Protein AF-A0A532AM66-F1 (afdb_monomer)

Radius of gyration: 23.94 Å; Cα contacts (8 Å, |Δi|>4): 20; chains: 1; bounding box: 61×33×59 Å

pLDDT: mean 79.59, std 15.96, range [47.91, 98.0]

Solvent-accessible surface area (backbone atoms only — not comparable to full-atom values): 5931 Å² total; per-residue (Å²): 145,79,70,89,77,68,75,86,75,79,80,56,67,66,58,52,51,49,52,49,52,50,50,47,63,66,44,53,71,56,51,48,52,61,58,51,64,34,32,62,51,98,55,104,56,91,73,84,78,43,84,41,65,64,66,61,55,55,46,65,70,32,63,67,58,48,48,50,52,51,50,51,51,53,53,48,50,54,50,52,51,52,51,51,54,54,49,52,54,53,55,50,47,64,69,73,73,110

Mean predicted aligned error: 11.81 Å

Foldseek 3Di:
DPPVPPPVPPPCPVVVVVVVVVVCVVCVVVVVVVVVCQAPDPDPDDDRPGGDPVVVVVCVVDPVNVVVVVVCVVVVVVVVVVVVVVVVVVVVCVVPVD

Structure (mmCIF, N/CA/C/O backbone):
data_AF-A0A532AM66-F1
#
_entry.id   AF-A0A532AM66-F1
#
loop_
_atom_site.group_PDB
_atom_site.id
_atom_site.type_symbol
_atom_site.label_atom_id
_atom_site.label_alt_id
_atom_site.label_comp_id
_atom_site.label_asym_id
_atom_site.label_entity_id
_atom_site.label_seq_id
_atom_site.pdbx_PDB_ins_code
_atom_site.Cartn_x
_atom_site.Cartn_y
_atom_site.Cartn_z
_atom_site.occupancy
_atom_site.B_iso_or_equiv
_atom_site.auth_seq_id
_atom_site.auth_comp_id
_atom_site.auth_asym_id
_atom_site.auth_atom_id
_atom_site.pdbx_PDB_model_num
ATOM 1 N N . MET A 1 1 ? 16.740 9.910 -42.496 1.00 53.75 1 MET A N 1
ATOM 2 C CA . MET A 1 1 ? 17.072 9.113 -41.293 1.00 53.75 1 MET A CA 1
ATOM 3 C C . MET A 1 1 ? 15.977 9.281 -40.222 1.00 53.75 1 MET A C 1
ATOM 5 O O . MET A 1 1 ? 16.262 9.740 -39.130 1.00 53.75 1 MET A O 1
ATOM 9 N N . ASN A 1 2 ? 14.704 8.990 -40.546 1.00 53.19 2 ASN A N 1
ATOM 10 C CA . ASN A 1 2 ? 13.560 9.157 -39.617 1.00 53.19 2 ASN A CA 1
ATOM 11 C C . ASN A 1 2 ? 12.421 8.134 -39.854 1.00 53.19 2 ASN A C 1
ATOM 13 O O . ASN A 1 2 ? 11.320 8.285 -39.341 1.00 53.19 2 ASN A O 1
ATOM 17 N N . THR A 1 3 ? 12.658 7.098 -40.661 1.00 56.00 3 THR A N 1
ATOM 18 C CA . THR A 1 3 ? 11.620 6.147 -41.097 1.00 56.00 3 THR A CA 1
ATOM 19 C C . THR A 1 3 ? 11.568 4.870 -40.255 1.00 56.00 3 THR A C 1
ATOM 21 O O . THR A 1 3 ? 10.537 4.219 -40.220 1.00 56.00 3 THR A O 1
ATOM 24 N N . ALA A 1 4 ? 12.605 4.561 -39.470 1.00 57.38 4 ALA A N 1
ATOM 25 C CA . ALA A 1 4 ? 12.665 3.343 -38.649 1.00 57.38 4 ALA A CA 1
ATOM 26 C C . ALA A 1 4 ? 11.807 3.373 -37.362 1.00 57.38 4 ALA A C 1
ATOM 28 O O . ALA A 1 4 ? 11.828 2.423 -36.585 1.00 57.38 4 ALA A O 1
ATOM 29 N N . ARG A 1 5 ? 11.077 4.464 -37.086 1.00 59.59 5 ARG A N 1
ATOM 30 C CA . ARG A 1 5 ? 10.265 4.609 -35.858 1.00 59.59 5 ARG A CA 1
ATOM 31 C C . ARG A 1 5 ? 8.788 4.251 -36.035 1.00 59.59 5 ARG A C 1
ATOM 33 O O . ARG A 1 5 ? 8.073 4.179 -35.040 1.00 59.59 5 ARG A O 1
ATOM 40 N N . ILE A 1 6 ? 8.326 4.039 -37.268 1.00 57.00 6 ILE A N 1
ATOM 41 C CA . ILE A 1 6 ? 6.893 3.884 -37.569 1.00 57.00 6 ILE A CA 1
ATOM 42 C C . ILE A 1 6 ? 6.469 2.410 -37.716 1.00 57.00 6 ILE A C 1
ATOM 44 O O . ILE A 1 6 ? 5.297 2.097 -37.514 1.00 57.00 6 ILE A O 1
ATOM 48 N N . ASP A 1 7 ? 7.414 1.486 -37.911 1.00 51.22 7 ASP A N 1
ATOM 49 C CA . ASP A 1 7 ? 7.103 0.081 -38.226 1.00 51.22 7 ASP A CA 1
ATOM 50 C C . ASP A 1 7 ? 6.903 -0.830 -36.996 1.00 51.22 7 ASP A C 1
ATOM 52 O O . ASP A 1 7 ? 6.517 -1.989 -37.124 1.00 51.22 7 ASP A O 1
ATOM 56 N N . ALA A 1 8 ? 7.053 -0.314 -35.771 1.00 58.84 8 ALA A N 1
ATOM 57 C CA . ALA A 1 8 ? 6.789 -1.068 -34.535 1.00 58.84 8 ALA A CA 1
ATOM 58 C C . ALA A 1 8 ? 5.288 -1.165 -34.168 1.00 58.84 8 ALA A C 1
ATOM 60 O O . ALA A 1 8 ? 4.944 -1.421 -33.014 1.00 58.84 8 ALA A O 1
ATOM 61 N N . ARG A 1 9 ? 4.371 -0.909 -35.112 1.00 65.44 9 ARG A N 1
ATOM 62 C CA . ARG A 1 9 ? 2.930 -0.746 -34.831 1.00 65.44 9 ARG A CA 1
ATOM 63 C C . ARG A 1 9 ? 2.006 -1.847 -35.359 1.00 65.44 9 ARG A C 1
ATOM 65 O O . ARG A 1 9 ? 0.797 -1.675 -35.251 1.00 65.44 9 ARG A O 1
ATOM 72 N N . GLN A 1 10 ? 2.502 -2.973 -35.881 1.00 60.91 10 GLN A N 1
ATOM 73 C CA . GLN A 1 10 ? 1.611 -3.979 -36.504 1.00 60.91 10 GLN A CA 1
ATOM 74 C C . GLN A 1 10 ? 1.836 -5.453 -36.122 1.00 60.91 10 GLN A C 1
ATOM 76 O O . GLN A 1 10 ? 1.277 -6.340 -36.754 1.00 60.91 10 GLN A O 1
ATOM 81 N N . GLY A 1 11 ? 2.553 -5.736 -35.029 1.00 56.56 11 GLY A N 1
ATOM 82 C CA . GLY A 1 11 ? 2.705 -7.105 -34.501 1.00 56.56 11 GLY A CA 1
ATOM 83 C C . GLY A 1 11 ? 2.120 -7.353 -33.104 1.00 56.56 11 GLY A C 1
ATOM 84 O O . GLY A 1 11 ? 2.358 -8.414 -32.545 1.00 56.56 11 GLY A O 1
ATOM 85 N N . GLY A 1 12 ? 1.419 -6.387 -32.496 1.00 64.62 12 GLY A N 1
ATOM 86 C CA . GLY A 1 12 ? 1.193 -6.357 -31.037 1.00 64.62 12 GLY A CA 1
ATOM 87 C C . GLY A 1 12 ? -0.146 -6.892 -30.510 1.00 64.62 12 GLY A C 1
ATOM 88 O O . GLY A 1 12 ? -0.310 -6.997 -29.296 1.00 64.62 12 GLY A O 1
ATOM 89 N N . GLY A 1 13 ? -1.109 -7.228 -31.376 1.00 77.00 13 GLY A N 1
ATOM 90 C CA . GLY A 1 13 ? -2.457 -7.625 -30.935 1.00 77.00 13 GLY A CA 1
ATOM 91 C C . GLY A 1 13 ? -2.484 -8.940 -30.149 1.00 77.00 13 GLY A C 1
ATOM 92 O O . GLY A 1 13 ? -3.163 -9.047 -29.130 1.00 77.00 13 GLY A O 1
ATOM 93 N N . TRP A 1 14 ? -1.686 -9.922 -30.576 1.00 85.44 14 TRP A N 1
ATOM 94 C CA . TRP A 1 14 ? -1.577 -11.217 -29.898 1.00 85.44 14 TRP A CA 1
ATOM 95 C C . TRP A 1 14 ? -0.862 -11.108 -28.545 1.00 85.44 14 TRP A C 1
ATOM 97 O O . TRP A 1 14 ? -1.234 -11.804 -27.606 1.00 85.44 14 TRP A O 1
ATOM 107 N N . LEU A 1 15 ? 0.112 -10.196 -28.420 1.00 87.25 15 LEU A N 1
ATOM 108 C CA . LEU A 1 15 ? 0.789 -9.915 -27.154 1.00 87.25 15 LEU A CA 1
ATOM 109 C C . LEU A 1 15 ? -0.194 -9.301 -26.149 1.00 87.25 15 LEU A C 1
ATOM 111 O O . LEU A 1 15 ? -0.240 -9.714 -24.995 1.00 87.25 15 LEU A O 1
ATOM 115 N N . GLY A 1 16 ? -1.030 -8.361 -26.607 1.00 89.19 16 GLY A N 1
ATOM 116 C CA . GLY A 1 16 ? -2.108 -7.788 -25.800 1.00 89.19 16 GLY A CA 1
ATOM 117 C C . GLY A 1 16 ? -3.134 -8.836 -25.362 1.00 89.19 16 GLY A C 1
ATOM 118 O O . GLY A 1 16 ? -3.501 -8.877 -24.189 1.00 89.19 16 GLY A O 1
ATOM 119 N N . ALA A 1 17 ? -3.544 -9.728 -26.270 1.00 92.19 17 ALA A N 1
ATOM 120 C CA . ALA A 1 17 ? -4.447 -10.834 -25.947 1.00 92.19 17 ALA A CA 1
ATOM 121 C C . ALA A 1 17 ? -3.827 -11.821 -24.940 1.00 92.19 17 ALA A C 1
ATOM 123 O O . ALA A 1 17 ? -4.506 -12.243 -24.007 1.00 92.19 17 ALA A O 1
ATOM 124 N N . TYR A 1 18 ? -2.538 -12.143 -25.086 1.00 92.75 18 TYR A N 1
ATOM 125 C CA . TYR A 1 18 ? -1.798 -12.980 -24.140 1.00 92.75 18 TYR A CA 1
ATOM 126 C C . TYR A 1 18 ? -1.726 -12.339 -22.749 1.00 92.75 18 TYR A C 1
ATOM 128 O O . TYR A 1 18 ? -2.048 -12.993 -21.760 1.00 92.75 18 TYR A O 1
ATOM 136 N N . VAL A 1 19 ? -1.367 -11.053 -22.665 1.00 94.12 19 VAL A N 1
ATOM 137 C CA . VAL A 1 19 ? -1.335 -10.313 -21.394 1.00 94.12 19 VAL A CA 1
ATOM 138 C C . VAL A 1 19 ? -2.719 -10.289 -20.749 1.00 94.12 19 VAL A C 1
ATOM 140 O O . VAL A 1 19 ? -2.828 -10.540 -19.552 1.00 94.12 19 VAL A O 1
ATOM 143 N N . LEU A 1 20 ? -3.783 -10.054 -21.523 1.00 94.38 20 LEU A N 1
ATOM 144 C CA . LEU A 1 20 ? -5.149 -10.072 -21.004 1.00 94.38 20 LEU A CA 1
ATOM 145 C C . LEU A 1 20 ? -5.539 -11.458 -20.473 1.00 94.38 20 LEU A C 1
ATOM 147 O O . LEU A 1 20 ? -6.048 -11.553 -19.362 1.00 94.38 20 LEU A O 1
ATOM 151 N N . ALA A 1 21 ? -5.273 -12.527 -21.227 1.00 95.31 21 ALA A N 1
ATOM 152 C CA . ALA A 1 21 ? -5.558 -13.895 -20.796 1.00 95.31 21 ALA A CA 1
ATOM 153 C C . ALA A 1 21 ? -4.773 -14.268 -19.527 1.00 95.31 21 ALA A C 1
ATOM 155 O O . ALA A 1 21 ? -5.333 -14.864 -18.608 1.00 95.31 21 ALA A O 1
ATOM 156 N N . TYR A 1 22 ? -3.503 -13.864 -19.449 1.00 94.81 22 TYR A N 1
ATOM 157 C CA . TYR A 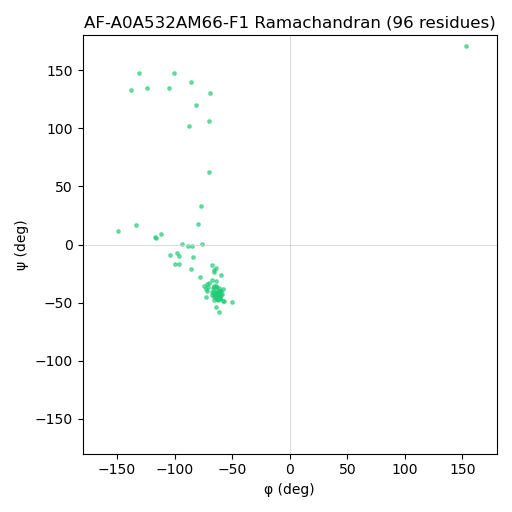1 22 ? -2.658 -14.058 -18.275 1.00 94.81 22 TYR A CA 1
ATOM 158 C C . TYR A 1 22 ? -3.199 -13.308 -17.052 1.00 94.81 22 TYR A C 1
ATOM 160 O O . TYR A 1 22 ? -3.336 -13.899 -15.983 1.00 94.81 22 TYR A O 1
ATOM 168 N N . LEU A 1 23 ? -3.568 -12.030 -17.208 1.00 95.31 23 LEU A N 1
ATOM 169 C CA . LEU A 1 23 ? -4.191 -11.247 -16.140 1.00 95.31 23 LEU A CA 1
ATOM 170 C C . LEU A 1 23 ? -5.513 -11.875 -15.695 1.00 95.31 23 LEU A C 1
ATOM 172 O O . LEU A 1 23 ? -5.720 -12.046 -14.500 1.00 95.31 23 LEU A O 1
ATOM 176 N N . VAL A 1 24 ? -6.382 -12.280 -16.624 1.00 95.19 24 VAL A N 1
ATOM 177 C CA . VAL A 1 24 ? -7.635 -12.965 -16.277 1.00 95.19 24 VAL A CA 1
ATOM 178 C C . VAL A 1 24 ? -7.343 -14.224 -15.471 1.00 95.19 24 VAL A C 1
ATOM 180 O O . VAL A 1 24 ? -7.917 -14.383 -14.404 1.00 95.19 24 VAL A O 1
ATOM 183 N N . PHE A 1 25 ? -6.418 -15.076 -15.915 1.00 94.38 25 PHE A N 1
ATOM 184 C CA . PHE A 1 25 ? -6.049 -16.298 -15.200 1.00 94.38 25 PHE A CA 1
ATOM 185 C C . PHE A 1 25 ? -5.535 -16.027 -13.776 1.00 94.38 25 PHE A C 1
ATOM 187 O O . PHE A 1 25 ? -5.933 -16.717 -12.840 1.00 94.38 25 PHE A O 1
ATOM 194 N N . LEU A 1 26 ? -4.697 -15.001 -13.597 1.00 94.31 26 LEU A N 1
ATOM 195 C CA . LEU A 1 26 ? -4.113 -14.642 -12.301 1.00 94.31 26 LEU A CA 1
ATOM 196 C C . LEU A 1 26 ? -5.146 -14.010 -11.351 1.00 94.31 26 LEU A C 1
ATOM 198 O O . LEU A 1 26 ? -5.146 -14.286 -10.152 1.00 94.31 26 LEU A O 1
ATOM 202 N N . TYR A 1 27 ? -6.052 -13.186 -11.883 1.00 92.88 27 TYR A N 1
ATOM 203 C CA . TYR A 1 27 ? -7.068 -12.492 -11.091 1.00 92.88 27 TYR A CA 1
ATOM 204 C C . TYR A 1 27 ? -8.332 -13.323 -10.854 1.00 92.88 27 TYR A C 1
ATOM 206 O O . TYR A 1 27 ? -9.031 -13.066 -9.878 1.00 92.88 27 TYR A O 1
ATOM 214 N N . LEU A 1 28 ? -8.618 -14.340 -11.673 1.00 91.94 28 LEU A N 1
ATOM 215 C CA . LEU A 1 28 ? -9.764 -15.238 -11.495 1.00 91.94 28 LEU A CA 1
ATOM 216 C C . LEU A 1 28 ? -9.869 -15.825 -10.070 1.00 91.94 28 LEU A C 1
ATOM 218 O O . LEU A 1 28 ? -10.941 -15.698 -9.478 1.00 91.94 28 LEU A O 1
ATOM 222 N N . PRO A 1 29 ? -8.805 -16.400 -9.461 1.00 88.62 29 PRO A N 1
ATOM 223 C CA . PRO A 1 29 ? -8.882 -16.892 -8.083 1.00 88.62 29 PRO A CA 1
ATOM 224 C C . PRO A 1 29 ? -9.043 -15.764 -7.055 1.00 88.62 29 PRO A C 1
ATOM 226 O O . PRO A 1 29 ? -9.692 -15.956 -6.029 1.00 88.62 29 PRO A O 1
ATOM 229 N N . ILE A 1 30 ? -8.498 -14.576 -7.329 1.00 89.88 30 ILE A N 1
ATOM 230 C CA . ILE A 1 30 ? -8.596 -13.411 -6.439 1.00 89.88 30 ILE A CA 1
ATOM 231 C C . ILE A 1 30 ? -10.021 -12.842 -6.456 1.00 89.88 30 ILE A C 1
ATOM 233 O O . ILE A 1 30 ? -10.508 -12.413 -5.416 1.00 89.88 30 ILE A O 1
ATOM 237 N N . LEU A 1 31 ? -10.719 -12.891 -7.597 1.00 85.19 31 LEU A N 1
ATOM 238 C CA . LEU A 1 31 ? -12.105 -12.431 -7.750 1.00 85.19 31 LEU A CA 1
ATOM 239 C C . LEU A 1 31 ? -13.109 -13.238 -6.921 1.00 85.19 31 LEU A C 1
ATOM 241 O O . LEU A 1 31 ? -14.183 -12.727 -6.605 1.00 85.19 31 LEU A O 1
ATOM 245 N N . LEU A 1 32 ? -12.757 -14.458 -6.513 1.00 82.12 32 LEU A N 1
ATOM 246 C CA . LEU A 1 32 ? -13.575 -15.241 -5.591 1.00 82.12 32 LEU A CA 1
ATOM 247 C C . LEU A 1 32 ? -13.683 -14.568 -4.216 1.00 82.12 32 LEU A C 1
ATOM 249 O O . LEU A 1 32 ? -14.723 -14.676 -3.577 1.00 82.12 32 LEU A O 1
ATOM 253 N N . VAL A 1 33 ? -12.653 -13.831 -3.778 1.00 83.94 33 VAL A N 1
ATOM 254 C CA . VAL A 1 33 ? -12.649 -13.131 -2.484 1.00 83.94 33 VAL A CA 1
ATOM 255 C C . VAL A 1 33 ? -13.757 -12.076 -2.401 1.00 83.94 33 VAL A C 1
ATOM 257 O O . VAL A 1 33 ? -14.597 -12.211 -1.516 1.00 83.94 33 VAL A O 1
ATOM 260 N N . PRO A 1 34 ? -13.844 -11.061 -3.288 1.00 79.56 34 PRO A N 1
ATOM 261 C CA . PRO A 1 34 ? -14.954 -10.116 -3.252 1.00 79.56 34 PRO A CA 1
ATOM 262 C C . PRO A 1 34 ? -16.293 -10.801 -3.546 1.00 79.56 34 PRO A C 1
ATOM 264 O O . PRO A 1 34 ? -17.289 -10.466 -2.914 1.00 79.56 34 PRO A O 1
ATOM 267 N N . LEU A 1 35 ? -16.330 -11.796 -4.440 1.00 77.12 35 LEU A N 1
ATOM 268 C CA . LEU A 1 35 ? -17.561 -12.516 -4.778 1.00 77.12 35 LEU A CA 1
ATOM 269 C C . LEU A 1 35 ? -18.159 -13.251 -3.566 1.00 77.12 35 LEU A C 1
ATOM 271 O O . LEU A 1 35 ? -19.366 -13.180 -3.347 1.00 77.12 35 LEU A O 1
ATOM 275 N N . PHE A 1 36 ? -17.328 -13.890 -2.737 1.00 71.81 36 PHE A N 1
ATOM 276 C CA . PHE A 1 36 ? -17.759 -14.460 -1.460 1.00 71.81 36 PHE A CA 1
ATOM 277 C C . PHE A 1 36 ? -17.919 -13.410 -0.356 1.00 71.81 36 PHE A C 1
ATOM 279 O O . PHE A 1 36 ? -18.767 -13.587 0.511 1.00 71.81 36 PHE A O 1
ATOM 286 N N . SER A 1 37 ? -17.177 -12.300 -0.395 1.00 71.94 37 SER A N 1
ATOM 287 C CA . SER A 1 37 ? -17.309 -11.206 0.578 1.00 71.94 37 SER A CA 1
ATOM 288 C C . SER A 1 37 ? -18.662 -10.493 0.498 1.00 71.94 37 SER A C 1
ATOM 290 O O . SER A 1 37 ? -19.086 -9.891 1.481 1.00 71.94 37 SER A O 1
ATOM 292 N N . PHE A 1 38 ? -19.333 -10.554 -0.654 1.00 68.94 38 PHE A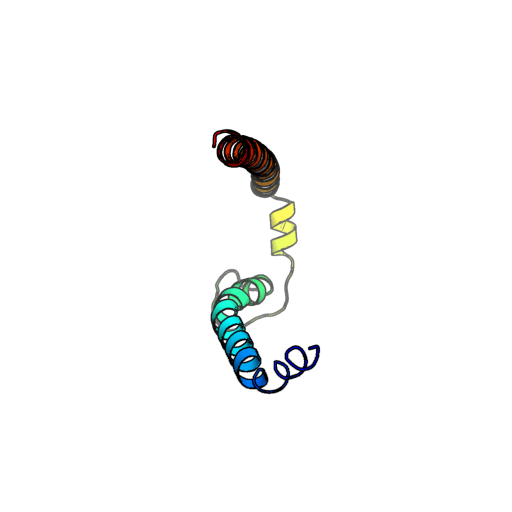 N 1
ATOM 293 C CA . PHE A 1 38 ? -20.694 -10.050 -0.840 1.00 68.94 38 PHE A CA 1
ATOM 294 C C . PHE A 1 38 ? -21.775 -11.126 -0.645 1.00 68.94 38 PHE A C 1
ATOM 296 O O . PHE A 1 38 ? -22.957 -10.826 -0.794 1.00 68.94 38 PHE A O 1
ATOM 303 N N . ASN A 1 39 ? -21.408 -12.372 -0.324 1.00 65.00 39 ASN A N 1
ATOM 304 C CA . ASN A 1 39 ? -22.359 -13.465 -0.143 1.00 65.00 39 ASN A CA 1
ATOM 305 C C . ASN A 1 39 ? -22.923 -13.501 1.286 1.00 65.00 39 ASN A C 1
ATOM 307 O O . ASN A 1 39 ? -22.196 -13.376 2.268 1.00 65.00 39 ASN A O 1
ATOM 311 N N . ASN A 1 40 ? -24.222 -13.769 1.407 1.00 54.09 40 ASN A N 1
ATOM 312 C CA . ASN A 1 40 ? -24.945 -13.870 2.678 1.00 54.09 40 ASN A CA 1
ATOM 313 C C . ASN A 1 40 ? -24.719 -15.188 3.453 1.00 54.09 40 ASN A C 1
ATOM 315 O O . ASN A 1 40 ? -25.621 -15.688 4.114 1.00 54.09 40 ASN A O 1
ATOM 319 N N . SER A 1 41 ? -23.529 -15.789 3.364 1.00 53.44 41 SER A N 1
ATOM 320 C CA . SER A 1 41 ? -23.182 -17.005 4.110 1.00 53.44 41 SER A CA 1
ATOM 321 C C . SER A 1 41 ? -21.770 -16.914 4.681 1.00 53.44 41 SER A C 1
ATOM 323 O O . SER A 1 41 ? -20.824 -16.580 3.974 1.00 53.44 41 SER A O 1
ATOM 325 N N . ILE A 1 42 ? -21.639 -17.272 5.963 1.00 53.28 42 ILE A N 1
ATOM 326 C CA . ILE A 1 42 ? -20.372 -17.359 6.717 1.00 53.28 42 ILE A CA 1
ATOM 327 C C . ILE A 1 42 ? -19.470 -18.472 6.160 1.00 53.28 42 ILE A C 1
ATOM 329 O O . ILE A 1 42 ? -18.256 -18.458 6.350 1.00 53.28 42 ILE A O 1
ATOM 333 N N . GLN A 1 43 ? -20.058 -19.445 5.458 1.00 49.62 43 GLN A N 1
ATOM 334 C CA . GLN A 1 43 ? -19.331 -20.505 4.773 1.00 49.62 43 GLN A CA 1
ATOM 335 C C . GLN A 1 43 ? -19.316 -20.254 3.267 1.00 49.62 43 GLN A C 1
ATOM 337 O O . GLN A 1 43 ? -20.359 -19.991 2.662 1.00 49.62 43 GLN A O 1
ATOM 342 N N . ALA A 1 44 ? -18.141 -20.427 2.655 1.00 55.59 44 ALA A N 1
ATOM 343 C CA . ALA A 1 44 ? -17.954 -20.495 1.207 1.00 55.59 44 ALA A CA 1
ATOM 344 C C . ALA A 1 44 ? -18.550 -21.806 0.646 1.00 55.59 44 ALA A C 1
ATOM 346 O O . ALA A 1 44 ? -17.842 -22.675 0.146 1.00 55.59 44 ALA A O 1
ATOM 347 N N . ALA A 1 45 ? -19.864 -21.972 0.793 1.00 54.81 45 ALA A N 1
ATOM 348 C CA . ALA A 1 45 ? -20.633 -23.117 0.338 1.00 54.81 45 ALA A CA 1
ATOM 349 C C . ALA A 1 45 ? -21.760 -22.631 -0.581 1.00 54.81 45 ALA A C 1
ATOM 351 O O . ALA A 1 45 ? -22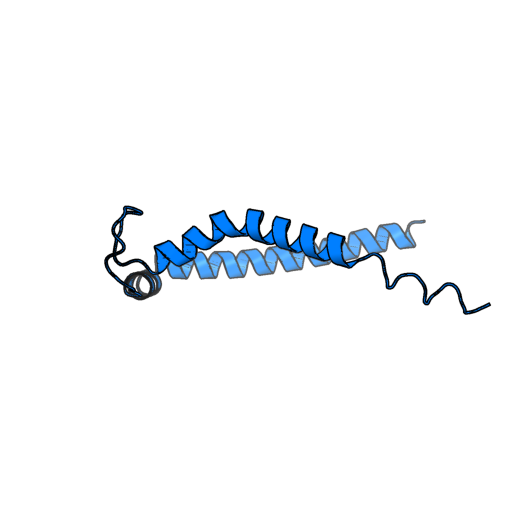.452 -21.658 -0.284 1.00 54.81 45 ALA A O 1
ATOM 352 N N . PHE A 1 46 ? -21.939 -23.313 -1.710 1.00 47.91 46 PHE A N 1
ATOM 353 C CA . PHE A 1 46 ? -23.105 -23.126 -2.573 1.00 47.91 46 PHE A CA 1
ATOM 354 C C . PHE A 1 46 ? -24.341 -23.669 -1.839 1.00 47.91 46 PHE A C 1
ATOM 356 O O . PHE A 1 46 ? -24.265 -24.795 -1.345 1.00 47.91 46 PHE A O 1
ATOM 363 N N . PRO A 1 47 ? -25.466 -22.930 -1.729 1.00 52.12 47 PRO A N 1
ATOM 364 C CA . PRO A 1 47 ? -25.971 -21.876 -2.622 1.00 52.12 47 PRO A CA 1
ATOM 365 C C . PRO A 1 47 ? -25.711 -20.428 -2.150 1.00 52.12 47 PRO A C 1
ATOM 367 O O . PRO A 1 47 ? -25.745 -20.135 -0.958 1.00 52.12 47 PRO A O 1
ATOM 370 N N . LEU A 1 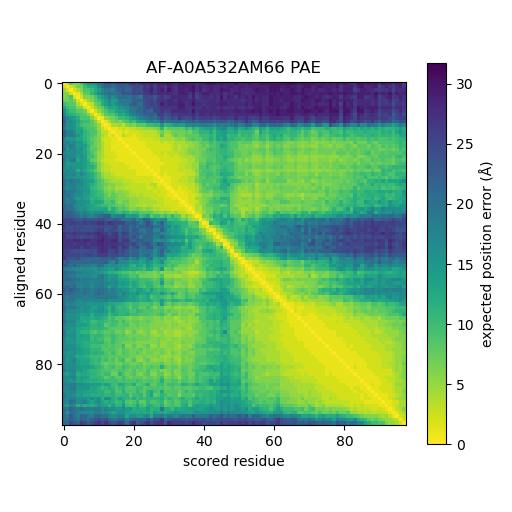48 ? -25.513 -19.501 -3.099 1.00 56.00 48 LEU A N 1
ATOM 371 C CA . LEU A 1 48 ? -25.415 -18.055 -2.837 1.00 56.00 48 LEU A CA 1
ATOM 372 C C . LEU A 1 48 ? -26.798 -17.519 -2.419 1.00 56.00 48 LEU A C 1
ATOM 374 O O . LEU A 1 48 ? -27.699 -17.435 -3.250 1.00 56.00 48 LEU A O 1
ATOM 378 N N . GLN A 1 49 ? -26.993 -17.205 -1.135 1.00 57.19 49 GLN A N 1
ATOM 379 C CA . GLN A 1 49 ? -28.317 -16.862 -0.578 1.00 57.19 49 GLN A CA 1
ATOM 380 C C . GLN A 1 49 ? -28.708 -15.382 -0.767 1.00 57.19 49 GLN A C 1
ATOM 382 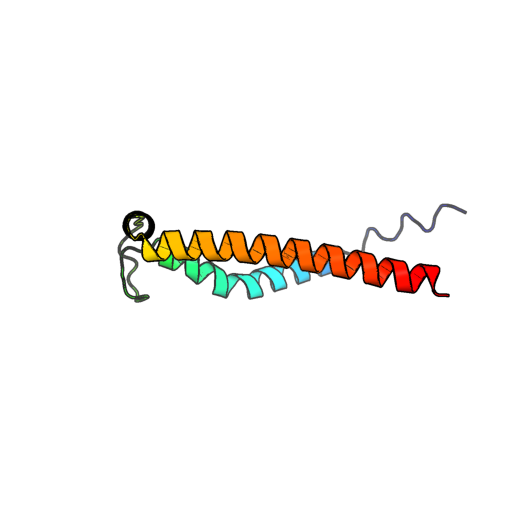O O . GLN A 1 49 ? -29.866 -15.029 -0.562 1.00 57.19 49 GLN A O 1
ATOM 387 N N . GLY A 1 50 ? -27.782 -14.514 -1.193 1.00 60.84 50 GLY A N 1
ATOM 388 C CA . GLY A 1 50 ? -28.061 -13.107 -1.508 1.00 60.84 50 GLY A CA 1
ATOM 389 C C . GLY A 1 50 ? -26.848 -12.187 -1.344 1.00 60.84 50 GLY A C 1
ATOM 390 O O . GLY A 1 50 ? -25.816 -12.609 -0.824 1.00 60.84 50 GLY A O 1
ATOM 391 N N . PHE A 1 51 ? -26.985 -10.933 -1.787 1.00 65.81 51 PHE A N 1
ATOM 392 C CA . PHE A 1 51 ? -25.989 -9.871 -1.601 1.00 65.81 51 PHE A CA 1
ATOM 393 C C . PHE A 1 51 ? -26.134 -9.260 -0.198 1.00 65.81 51 PHE A C 1
ATOM 395 O O . PHE A 1 51 ? -27.200 -8.731 0.117 1.00 65.81 51 PHE A O 1
ATOM 402 N N . THR A 1 52 ? -25.094 -9.316 0.642 1.00 69.38 52 THR A N 1
ATOM 403 C CA . THR A 1 52 ? -25.087 -8.653 1.961 1.00 69.38 52 THR A CA 1
ATOM 404 C C . THR A 1 52 ? -23.816 -7.836 2.189 1.00 69.38 52 THR A C 1
ATOM 406 O O . THR A 1 52 ? -22.733 -8.185 1.725 1.00 69.38 52 THR A O 1
ATOM 409 N N . LEU A 1 53 ? -23.962 -6.741 2.937 1.00 72.12 53 LEU A N 1
ATOM 410 C CA . LEU A 1 53 ? -22.880 -5.876 3.419 1.00 72.12 53 LEU A CA 1
ATOM 411 C C . LEU A 1 53 ? -22.806 -5.858 4.956 1.00 72.12 53 LEU A C 1
ATOM 413 O O . LEU A 1 53 ? -22.041 -5.087 5.530 1.00 72.12 53 LEU A O 1
ATOM 417 N N . GLU A 1 54 ? -23.594 -6.692 5.636 1.00 72.19 54 GLU A N 1
ATOM 418 C CA . GLU A 1 54 ? -23.718 -6.687 7.098 1.00 72.19 54 GLU A CA 1
ATOM 419 C C . GLU A 1 54 ? -22.373 -6.948 7.793 1.00 72.19 54 GLU A C 1
ATOM 421 O O . GLU A 1 54 ? -21.998 -6.229 8.721 1.00 72.19 54 GLU A O 1
ATOM 426 N N . TRP A 1 55 ? -21.577 -7.873 7.246 1.00 71.25 55 TRP A N 1
ATOM 427 C CA . TRP A 1 55 ? -20.223 -8.172 7.715 1.00 71.25 55 TRP A CA 1
ATOM 428 C C . TRP A 1 55 ? -19.302 -6.953 7.697 1.00 71.25 55 TRP A C 1
ATOM 430 O O . TRP A 1 55 ? -18.539 -6.769 8.642 1.00 71.25 55 TRP A O 1
ATOM 440 N N . TYR A 1 56 ? -19.397 -6.085 6.681 1.00 75.56 56 TYR A N 1
ATOM 441 C CA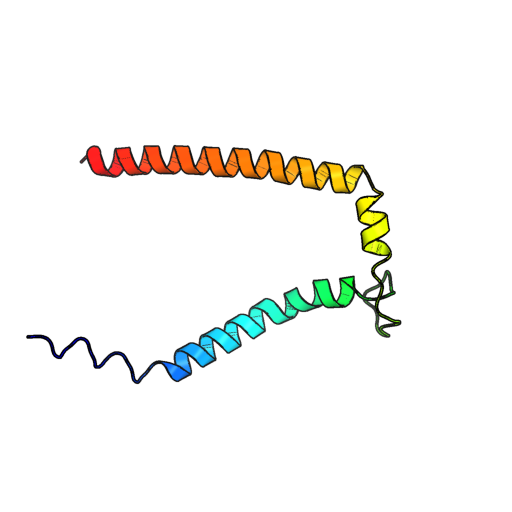 . TYR A 1 56 ? -18.613 -4.846 6.627 1.00 75.56 56 TYR A CA 1
ATOM 442 C C . TYR A 1 56 ? -18.981 -3.897 7.776 1.00 75.56 56 TYR A C 1
ATOM 444 O O . TYR A 1 56 ? -18.096 -3.269 8.355 1.00 75.56 56 TYR A O 1
ATOM 452 N N . GLY A 1 57 ? -20.262 -3.838 8.158 1.00 72.56 57 GLY A N 1
ATOM 453 C CA . GLY A 1 57 ? -20.718 -3.084 9.328 1.00 72.56 57 GLY A CA 1
ATOM 454 C C . GLY A 1 57 ? -20.136 -3.628 10.637 1.00 72.56 57 GLY A C 1
ATOM 455 O O . GLY A 1 57 ? -19.605 -2.866 11.446 1.00 72.56 57 GLY A O 1
ATOM 456 N N . THR A 1 58 ? -20.149 -4.951 10.821 1.00 72.81 58 THR A N 1
ATOM 457 C CA . THR A 1 58 ? -19.544 -5.609 11.992 1.00 72.81 58 THR A CA 1
ATOM 458 C C . THR A 1 58 ? -18.018 -5.447 12.031 1.00 72.81 58 THR A C 1
ATOM 460 O O . THR A 1 58 ? -17.446 -5.254 13.103 1.00 72.81 58 THR A O 1
ATOM 463 N N . LEU A 1 59 ? -17.355 -5.471 10.870 1.00 74.00 59 LEU A N 1
ATOM 464 C CA . LEU A 1 59 ? -15.915 -5.232 10.710 1.00 74.00 59 LEU A CA 1
ATOM 465 C C . LEU A 1 59 ? -15.512 -3.827 11.174 1.00 74.00 59 LEU A C 1
ATOM 467 O O . LEU A 1 59 ? -14.519 -3.684 11.883 1.00 74.00 59 LEU A O 1
ATOM 471 N N . VAL A 1 60 ? -16.295 -2.805 10.816 1.00 73.06 60 VAL A N 1
ATOM 472 C CA . VAL A 1 60 ? -16.058 -1.418 11.254 1.00 73.06 60 VAL A CA 1
ATOM 473 C C . VAL A 1 60 ? -16.367 -1.242 12.744 1.00 73.06 60 VAL A C 1
ATOM 475 O O . VAL A 1 60 ? -15.643 -0.529 13.437 1.00 73.06 60 VAL A O 1
ATOM 478 N N . GLY A 1 61 ? -17.392 -1.927 13.261 1.00 77.12 61 GLY A N 1
ATOM 479 C CA . GLY A 1 61 ? -17.725 -1.933 14.691 1.00 77.12 61 GLY A CA 1
ATOM 480 C C . GLY A 1 61 ? -16.690 -2.638 15.578 1.00 77.12 61 GLY A C 1
ATOM 481 O O . GLY A 1 61 ? -16.666 -2.420 16.789 1.00 77.12 61 GLY A O 1
ATOM 482 N N . ASN A 1 62 ? -15.811 -3.459 14.998 1.00 81.62 62 ASN A N 1
ATOM 483 C CA . ASN A 1 62 ? -14.751 -4.146 15.724 1.00 81.62 62 ASN A CA 1
ATOM 484 C C . ASN A 1 62 ? -13.494 -3.264 15.821 1.00 81.62 62 ASN A C 1
ATOM 486 O O . ASN A 1 62 ? -12.696 -3.165 14.885 1.00 81.62 62 ASN A O 1
ATOM 490 N N . SER A 1 63 ? -13.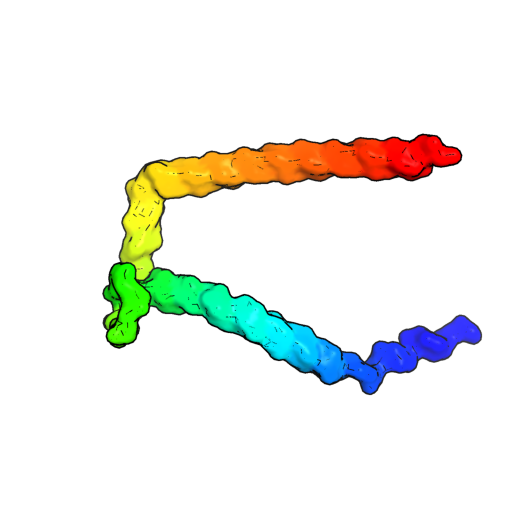295 -2.656 16.992 1.00 80.25 63 SER A N 1
ATOM 491 C CA . SER A 1 63 ? -12.150 -1.783 17.286 1.00 80.25 63 SER A CA 1
ATOM 492 C C . SER A 1 63 ? -10.788 -2.471 17.141 1.00 80.25 63 SER A C 1
ATOM 494 O O . SER A 1 63 ? -9.799 -1.804 16.842 1.00 80.25 63 SER A O 1
ATOM 496 N N . ALA A 1 64 ? -10.713 -3.797 17.298 1.00 86.25 64 ALA A N 1
ATOM 497 C CA . ALA A 1 64 ? -9.470 -4.537 17.102 1.00 86.25 64 ALA A CA 1
ATOM 498 C C . ALA A 1 64 ? -9.088 -4.627 15.616 1.00 86.25 64 ALA A C 1
ATOM 500 O O . ALA A 1 64 ? -7.920 -4.460 15.274 1.00 86.25 64 ALA A O 1
ATOM 501 N N . LEU A 1 65 ? -10.063 -4.844 14.725 1.00 85.81 65 LEU A N 1
ATOM 502 C CA . LEU A 1 65 ? -9.826 -4.918 13.278 1.00 85.81 65 LEU A CA 1
ATOM 503 C C . LEU A 1 65 ? -9.521 -3.539 12.684 1.00 85.81 65 LEU A C 1
ATOM 505 O O . LEU A 1 65 ? -8.558 -3.395 11.931 1.00 85.81 65 LEU A O 1
ATOM 509 N N . SER A 1 66 ? -10.292 -2.515 13.057 1.00 84.69 66 SER A N 1
ATOM 510 C CA . SER A 1 66 ? -10.031 -1.140 12.611 1.00 84.69 66 SER A CA 1
ATOM 511 C C . SER A 1 66 ? -8.720 -0.585 13.183 1.00 84.69 66 SER A C 1
ATOM 513 O O . SER A 1 66 ? -7.961 0.059 12.458 1.00 84.69 66 SER A O 1
ATOM 515 N N . GLY A 1 67 ? -8.392 -0.908 14.439 1.00 87.94 67 GLY A N 1
ATOM 516 C CA . GLY A 1 67 ? -7.100 -0.590 15.049 1.00 87.94 67 GLY A CA 1
ATOM 517 C C . GLY A 1 67 ? -5.927 -1.299 14.366 1.00 87.94 67 GLY A C 1
ATOM 518 O O . GLY A 1 67 ? -4.905 -0.670 14.098 1.00 87.94 67 GLY A O 1
ATOM 519 N N . ALA A 1 68 ? -6.074 -2.581 14.018 1.00 89.94 68 ALA A N 1
ATOM 520 C CA . ALA A 1 68 ? -5.058 -3.319 13.268 1.00 89.94 68 ALA A CA 1
ATOM 521 C C . ALA A 1 68 ? -4.817 -2.709 11.878 1.00 89.94 68 ALA A C 1
ATOM 523 O O . ALA A 1 68 ? -3.665 -2.498 11.505 1.00 89.94 68 ALA A O 1
ATOM 524 N N . LEU A 1 69 ? -5.883 -2.349 11.153 1.00 90.62 69 LEU A N 1
ATOM 525 C CA . LEU A 1 69 ? -5.787 -1.664 9.861 1.00 90.62 69 LEU A CA 1
ATOM 526 C C . LEU A 1 69 ? -5.020 -0.339 9.979 1.00 90.62 69 LEU A C 1
ATOM 528 O O . LEU A 1 69 ? -4.102 -0.086 9.198 1.00 90.62 69 LEU A O 1
ATOM 532 N N . ALA A 1 70 ? -5.373 0.490 10.966 1.00 91.56 70 ALA A N 1
ATOM 533 C CA . ALA A 1 70 ? -4.707 1.767 11.205 1.00 91.56 70 ALA A CA 1
ATOM 534 C C . ALA A 1 70 ? -3.222 1.575 11.548 1.00 91.56 70 ALA A C 1
ATOM 536 O O . ALA A 1 70 ? -2.364 2.241 10.968 1.00 91.56 70 ALA A O 1
ATOM 537 N N . ASN A 1 71 ? -2.904 0.617 12.422 1.00 94.50 71 ASN A N 1
ATOM 538 C CA . ASN A 1 71 ? -1.524 0.289 12.773 1.00 94.50 71 ASN A CA 1
ATOM 539 C C . ASN A 1 71 ? -0.721 -0.177 11.552 1.00 94.50 71 ASN A C 1
ATOM 541 O O . ASN A 1 71 ? 0.388 0.310 11.333 1.00 94.50 71 ASN A O 1
ATOM 545 N N . SER A 1 72 ? -1.275 -1.067 10.724 1.00 95.69 72 SER A N 1
ATOM 546 C CA . SER A 1 72 ? -0.628 -1.509 9.484 1.00 95.69 72 SER A CA 1
ATOM 547 C C . SER A 1 72 ? -0.393 -0.355 8.514 1.00 95.69 72 SER A C 1
ATOM 549 O O . SER A 1 72 ? 0.673 -0.288 7.906 1.00 95.69 72 SER A O 1
ATOM 551 N N . LEU A 1 73 ? -1.344 0.574 8.394 1.00 96.31 73 LEU A N 1
ATOM 552 C CA . LEU A 1 73 ? -1.202 1.740 7.527 1.00 96.31 73 LEU A CA 1
ATOM 553 C C . LEU A 1 73 ? -0.091 2.679 8.018 1.00 96.31 73 LEU A C 1
ATOM 555 O O . LEU A 1 73 ? 0.747 3.109 7.225 1.00 96.31 73 LEU A O 1
ATOM 559 N N . VAL A 1 74 ? -0.046 2.962 9.323 1.00 97.31 74 VAL A N 1
ATOM 560 C CA . VAL A 1 74 ? 0.978 3.824 9.930 1.00 97.31 74 VAL A CA 1
ATOM 561 C C . VAL A 1 74 ? 2.363 3.194 9.790 1.00 97.31 74 VAL A C 1
ATOM 563 O O . VAL A 1 74 ? 3.271 3.817 9.239 1.00 97.31 74 VAL A O 1
ATOM 566 N N . ILE A 1 75 ? 2.519 1.942 10.228 1.00 97.19 75 ILE A N 1
ATOM 567 C CA . ILE A 1 75 ? 3.801 1.228 10.174 1.00 97.19 75 ILE A CA 1
ATOM 568 C C . ILE A 1 75 ? 4.248 1.051 8.720 1.00 97.19 75 ILE A C 1
ATOM 570 O O . ILE A 1 75 ? 5.406 1.317 8.403 1.00 97.19 75 ILE A O 1
ATOM 574 N N . GLY A 1 76 ? 3.334 0.664 7.827 1.00 97.00 76 GLY A N 1
ATOM 575 C CA . GLY A 1 76 ? 3.615 0.483 6.405 1.00 97.00 76 GLY A CA 1
ATOM 576 C C . GLY A 1 76 ? 4.078 1.771 5.729 1.00 97.00 76 GLY A C 1
ATOM 577 O O . GLY A 1 76 ? 5.053 1.750 4.984 1.00 97.00 76 GLY A O 1
ATOM 578 N N . THR A 1 77 ? 3.447 2.907 6.037 1.00 97.69 77 THR A N 1
ATOM 579 C CA . THR A 1 77 ? 3.829 4.209 5.466 1.00 97.69 77 THR A CA 1
ATOM 580 C C . THR A 1 77 ? 5.201 4.661 5.958 1.00 97.69 77 THR A C 1
ATOM 582 O O . THR A 1 77 ? 6.027 5.108 5.159 1.00 97.69 77 THR A O 1
ATOM 585 N N . ILE A 1 78 ? 5.477 4.513 7.258 1.00 98.00 78 ILE A N 1
ATOM 586 C CA . ILE A 1 78 ? 6.785 4.851 7.834 1.00 98.00 78 ILE A CA 1
ATOM 587 C C . ILE A 1 78 ? 7.871 3.958 7.225 1.00 98.00 78 ILE A C 1
ATOM 589 O O . ILE A 1 78 ? 8.905 4.463 6.789 1.00 98.00 78 ILE A O 1
ATOM 593 N N . ALA A 1 79 ? 7.620 2.650 7.136 1.00 97.56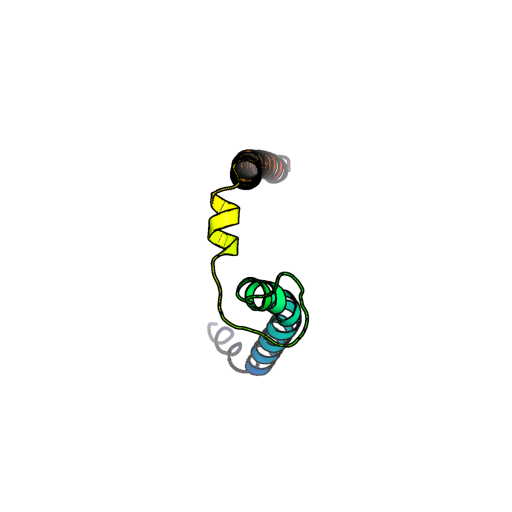 79 ALA A N 1
ATOM 594 C CA . ALA A 1 79 ? 8.557 1.692 6.562 1.00 97.56 79 ALA A CA 1
ATOM 595 C C . ALA A 1 79 ? 8.819 1.964 5.073 1.00 97.56 79 ALA A C 1
ATOM 597 O O . ALA A 1 79 ? 9.976 2.014 4.665 1.00 97.56 79 ALA A O 1
ATOM 598 N N . ALA A 1 80 ? 7.775 2.200 4.271 1.00 97.38 80 ALA A N 1
ATOM 599 C CA . ALA A 1 80 ? 7.906 2.524 2.851 1.00 97.38 80 ALA A CA 1
ATOM 600 C C . ALA A 1 80 ? 8.686 3.829 2.634 1.00 97.38 80 ALA A C 1
ATOM 602 O O . ALA A 1 80 ? 9.575 3.887 1.783 1.00 97.38 80 ALA A O 1
ATOM 603 N N . THR A 1 81 ? 8.401 4.859 3.435 1.00 97.88 81 THR A N 1
ATOM 604 C CA . THR A 1 81 ? 9.108 6.146 3.363 1.00 97.88 81 THR A CA 1
ATOM 605 C C . THR A 1 81 ? 10.575 5.983 3.756 1.00 97.88 81 THR A C 1
ATOM 607 O O . THR A 1 81 ? 11.457 6.416 3.018 1.00 97.88 81 THR A O 1
ATOM 610 N N . GLY A 1 82 ? 10.854 5.299 4.871 1.00 97.56 82 GLY A N 1
ATOM 611 C CA . GLY A 1 82 ? 12.217 5.017 5.322 1.00 97.56 82 GLY A CA 1
ATOM 612 C C . GLY A 1 82 ? 13.012 4.200 4.303 1.00 97.56 82 GLY A C 1
ATOM 613 O O . GLY A 1 82 ? 14.119 4.586 3.939 1.00 97.56 82 GLY A O 1
ATOM 614 N N . ALA A 1 83 ? 12.421 3.129 3.768 1.00 97.19 83 ALA A N 1
ATOM 615 C CA . ALA A 1 83 ? 13.036 2.309 2.728 1.00 97.19 83 ALA A CA 1
ATOM 616 C C . ALA A 1 83 ? 13.320 3.114 1.450 1.00 97.19 83 ALA A C 1
ATOM 618 O O . ALA A 1 83 ? 14.390 2.966 0.865 1.00 97.19 83 ALA A O 1
ATOM 619 N N . THR A 1 84 ? 12.406 4.002 1.047 1.00 96.69 84 THR A N 1
ATOM 620 C CA . THR A 1 84 ? 12.598 4.878 -0.121 1.00 96.69 84 THR A CA 1
ATOM 621 C C . THR A 1 84 ? 13.760 5.844 0.098 1.00 96.69 84 THR A C 1
ATOM 623 O O . THR A 1 84 ? 14.613 5.977 -0.775 1.00 96.69 84 THR A O 1
ATOM 626 N N . LEU A 1 85 ? 13.845 6.473 1.275 1.00 97.38 85 LEU A N 1
ATOM 627 C CA . LEU A 1 85 ? 14.949 7.374 1.615 1.00 97.38 85 LEU A CA 1
ATOM 628 C C . LEU A 1 85 ? 16.297 6.643 1.621 1.00 97.38 85 LEU A C 1
ATOM 630 O O . LEU A 1 85 ? 17.247 7.122 1.007 1.00 97.38 85 LEU A O 1
ATOM 634 N N . CYS A 1 86 ? 16.370 5.466 2.248 1.00 95.94 86 CYS A N 1
ATOM 635 C CA . CYS A 1 86 ? 17.572 4.631 2.225 1.00 95.94 86 CYS A CA 1
ATOM 636 C C . CYS A 1 86 ? 17.938 4.172 0.803 1.00 95.94 86 CYS A C 1
ATOM 638 O O . CYS A 1 86 ? 19.110 4.155 0.440 1.00 95.94 86 CYS A O 1
ATOM 640 N N . GLY A 1 87 ? 16.951 3.823 -0.025 1.00 96.00 87 GLY A N 1
ATOM 641 C CA . GLY A 1 87 ? 17.181 3.458 -1.422 1.00 96.00 87 GLY A CA 1
ATOM 642 C C . GLY A 1 87 ? 17.768 4.614 -2.236 1.00 96.00 87 GLY A C 1
ATOM 643 O O . GLY A 1 87 ? 18.719 4.414 -2.990 1.00 96.00 87 GLY A O 1
ATOM 644 N N . ILE A 1 88 ? 17.256 5.834 -2.037 1.00 96.12 88 ILE A N 1
ATOM 645 C CA . ILE A 1 88 ? 17.764 7.043 -2.700 1.00 96.12 88 ILE A CA 1
ATOM 646 C C . ILE A 1 88 ? 19.217 7.317 -2.299 1.00 96.12 88 ILE A C 1
ATOM 648 O O . ILE A 1 88 ? 20.042 7.588 -3.171 1.00 96.12 88 ILE A O 1
ATOM 652 N N . THR A 1 89 ? 19.558 7.230 -1.010 1.00 93.56 89 THR A N 1
ATOM 653 C CA . THR A 1 89 ? 20.932 7.500 -0.556 1.00 93.56 89 THR A CA 1
ATOM 654 C C . THR A 1 89 ? 21.929 6.475 -1.090 1.00 93.56 89 THR A C 1
ATOM 656 O O . THR A 1 89 ? 23.002 6.861 -1.552 1.00 93.56 89 THR A O 1
ATOM 659 N N . VAL A 1 90 ? 21.566 5.189 -1.102 1.00 95.25 90 VAL A N 1
ATOM 660 C CA . VAL A 1 90 ? 22.398 4.125 -1.688 1.00 95.25 90 VAL A CA 1
ATOM 661 C C . VAL A 1 90 ? 22.581 4.337 -3.191 1.00 95.25 90 VAL A C 1
ATOM 663 O O . VAL A 1 90 ? 23.708 4.288 -3.678 1.00 95.25 90 VAL A O 1
ATOM 666 N N . SER A 1 91 ? 21.503 4.639 -3.923 1.00 94.25 91 SER A N 1
ATOM 667 C CA . SER A 1 91 ? 21.578 4.910 -5.363 1.00 94.25 91 SER A CA 1
ATOM 668 C C . SER A 1 91 ? 22.447 6.128 -5.684 1.00 94.25 91 SER A C 1
ATOM 670 O O . SER A 1 91 ? 23.166 6.111 -6.681 1.00 94.25 91 SER A O 1
ATOM 672 N N . TYR A 1 92 ? 22.395 7.177 -4.860 1.00 93.81 92 TYR A N 1
ATOM 673 C CA . TYR A 1 92 ? 23.232 8.362 -5.040 1.00 93.81 92 TYR A CA 1
ATOM 674 C C . TYR A 1 92 ? 24.717 8.057 -4.797 1.00 93.81 92 TYR A C 1
ATOM 676 O O . TYR A 1 92 ? 25.572 8.514 -5.556 1.00 93.81 92 TYR A O 1
ATOM 684 N N . MET A 1 93 ? 25.026 7.249 -3.776 1.00 93.38 93 MET A N 1
ATOM 685 C CA . MET A 1 93 ? 26.395 6.814 -3.491 1.00 93.38 93 MET A CA 1
ATOM 686 C C . MET A 1 93 ? 26.987 5.985 -4.640 1.00 93.38 93 MET A C 1
ATOM 688 O O . MET A 1 93 ? 28.140 6.196 -4.997 1.00 93.38 93 MET A O 1
ATOM 692 N N . ASP A 1 94 ? 26.209 5.080 -5.236 1.00 91.75 94 ASP A N 1
ATOM 693 C CA . ASP A 1 94 ? 26.670 4.235 -6.348 1.00 91.75 94 ASP A CA 1
ATOM 694 C C . ASP A 1 94 ? 26.976 5.048 -7.623 1.00 91.75 94 ASP A C 1
ATOM 696 O O . ASP A 1 94 ? 27.943 4.776 -8.333 1.00 91.75 94 ASP A O 1
ATOM 700 N N . LEU A 1 95 ? 26.200 6.108 -7.884 1.00 91.00 95 LEU A N 1
ATOM 701 C CA . LEU A 1 95 ? 26.383 6.973 -9.056 1.00 91.00 95 LEU A CA 1
ATOM 702 C C . LEU A 1 95 ? 27.584 7.923 -8.949 1.00 91.00 95 LEU A C 1
ATOM 704 O O . LEU A 1 95 ? 28.208 8.210 -9.967 1.00 91.00 95 LEU A O 1
ATOM 708 N N . TYR A 1 96 ? 27.878 8.441 -7.753 1.00 80.25 96 TYR A N 1
ATOM 709 C CA . TYR A 1 96 ? 28.925 9.455 -7.536 1.00 80.25 96 TYR A CA 1
ATOM 710 C C . TYR A 1 96 ? 30.207 8.892 -6.899 1.00 80.25 96 TYR A C 1
ATOM 712 O O . TYR A 1 96 ? 31.205 9.598 -6.778 1.00 80.25 96 TYR A O 1
ATOM 720 N N . GLY A 1 97 ? 30.170 7.636 -6.444 1.00 68.94 97 GLY A N 1
ATOM 721 C CA . GLY A 1 97 ? 31.311 6.906 -5.886 1.00 68.94 97 GLY A CA 1
ATOM 722 C C . GLY A 1 97 ? 32.197 6.212 -6.930 1.00 68.94 97 GLY A C 1
ATOM 723 O O . GLY A 1 97 ? 33.194 5.599 -6.548 1.00 68.94 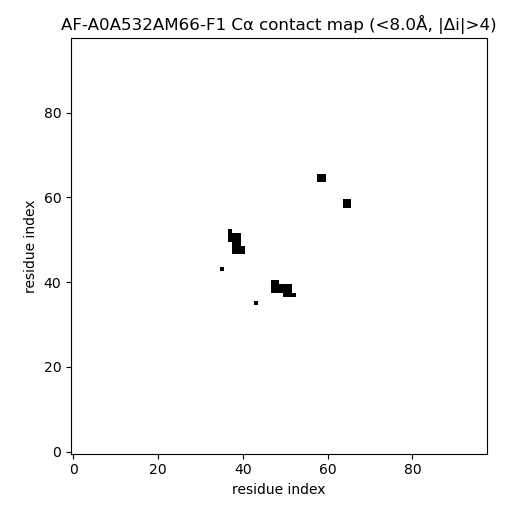97 GLY A O 1
ATOM 724 N N . ARG A 1 98 ? 31.849 6.301 -8.220 1.00 59.53 98 ARG A N 1
ATOM 725 C CA . ARG A 1 98 ? 32.707 5.973 -9.374 1.00 59.53 98 ARG A CA 1
ATOM 726 C C . ARG A 1 98 ? 33.299 7.237 -9.981 1.00 59.53 98 ARG A C 1
ATOM 728 O O . ARG A 1 98 ? 34.410 7.117 -10.541 1.00 59.53 98 ARG A O 1
#

Secondary structure (DSSP, 8-state):
---TTSSTTSS-HHHHHHHHHHHHHHHHHHHHHHHHHTBS-SS--S----B--HHHHHHHH-HHHHHHHHHHHHHHHHHHHHHHHHHHHHHHHHHH--

Sequence (98 aa):
MNTARIDARQGGGWLGAYVLAYLVFLYLPILLVPLFSFNNSIQAAFPLQGFTLEWYGTLVGNSALSGALANSLVIGTIAATGATLCGITVSYMDLYGR